Protein AF-A0A8C9FMQ6-F1 (afdb_monomer_lite)

Secondary structure (DSSP, 8-state):
------------------------STT--SS-B--TT-SS-GGGTTSBSS-HHHHGGGSSSS--EETTEES-BTBPPPHHHHHHHHHHHHHHHH-TTGGGGEETTEEEEE------HHHHHH-

Radius of gyration: 20.86 Å; chains: 1; bounding box: 62×67×31 Å

Organism: Pavo cristatus (NCBI:txid9049)

pLDDT: mean 90.68, std 14.88, range [40.53, 98.75]

Foldseek 3Di:
DDDDDDDDDDDPPPPPPQQQAAFPDPFFDRHWAAACQALPLCVQRHTWRGHSVQNVCVNDPPNQDRPHDGPQPVHTDDPQVSVLVRNVVSCLRIPSNQQSQADPVHRSDGDDDDDDVVSVVSD

Structure (mmCIF, N/CA/C/O backbone):
data_AF-A0A8C9FMQ6-F1
#
_entry.id   AF-A0A8C9FMQ6-F1
#
loop_
_atom_site.group_PDB
_atom_site.id
_atom_site.type_symbol
_atom_site.label_atom_id
_atom_site.label_alt_id
_atom_site.label_comp_id
_atom_site.label_asym_id
_atom_site.label_entity_id
_atom_site.label_seq_id
_atom_site.pdbx_PDB_ins_code
_atom_site.Cartn_x
_atom_site.Cartn_y
_atom_site.Cartn_z
_atom_site.occupancy
_atom_site.B_iso_or_equiv
_atom_site.auth_seq_id
_atom_site.auth_comp_id
_atom_site.auth_asym_id
_atom_site.auth_atom_id
_atom_site.pdbx_PDB_model_num
ATOM 1 N N . MET A 1 1 ? 39.812 -56.551 -6.222 1.00 40.53 1 MET A N 1
ATOM 2 C CA . MET A 1 1 ? 39.950 -55.103 -5.948 1.00 40.53 1 MET A CA 1
ATOM 3 C C . MET A 1 1 ? 38.770 -54.380 -6.586 1.00 40.53 1 MET A C 1
ATOM 5 O O . MET A 1 1 ? 38.807 -54.121 -7.781 1.00 40.53 1 MET A O 1
ATOM 9 N N . LEU A 1 2 ? 37.687 -54.162 -5.835 1.00 42.16 2 LEU A N 1
ATOM 10 C CA . LEU A 1 2 ? 36.449 -53.566 -6.348 1.00 42.16 2 LEU A CA 1
ATOM 11 C C . LEU A 1 2 ? 36.507 -52.047 -6.124 1.00 42.16 2 LEU A C 1
ATOM 13 O O . LEU A 1 2 ? 36.552 -51.596 -4.982 1.00 42.16 2 LEU A O 1
ATOM 17 N N . ARG A 1 3 ? 36.592 -51.261 -7.203 1.00 49.28 3 ARG A N 1
ATOM 18 C CA . ARG A 1 3 ? 36.648 -49.793 -7.135 1.00 49.28 3 ARG A CA 1
ATOM 19 C C . ARG A 1 3 ? 35.220 -49.246 -7.072 1.00 49.28 3 ARG A C 1
ATOM 21 O O . ARG A 1 3 ? 34.513 -49.279 -8.072 1.00 49.28 3 ARG A O 1
ATOM 28 N N . PHE A 1 4 ? 34.803 -48.754 -5.907 1.00 50.72 4 PHE A N 1
ATOM 29 C CA . PHE A 1 4 ? 33.563 -47.993 -5.758 1.00 50.72 4 PHE A CA 1
ATOM 30 C C . PHE A 1 4 ? 33.766 -46.587 -6.334 1.00 50.72 4 PHE A C 1
ATOM 32 O O . PHE A 1 4 ? 34.503 -45.781 -5.770 1.00 5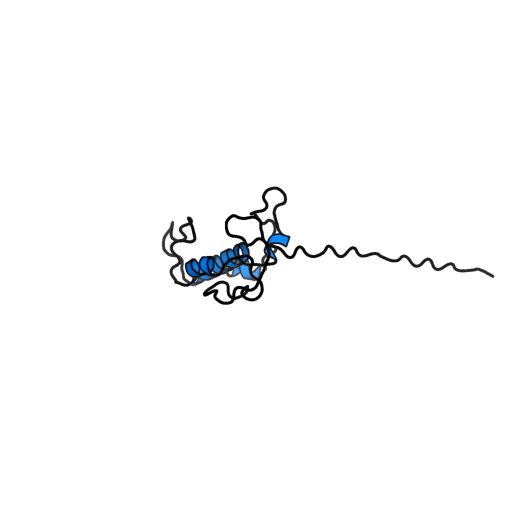0.72 4 PHE A O 1
ATOM 39 N N . ALA A 1 5 ? 33.143 -46.298 -7.475 1.00 59.72 5 ALA A N 1
ATOM 40 C CA . ALA A 1 5 ? 33.073 -44.948 -8.018 1.00 59.72 5 ALA A CA 1
ATOM 41 C C . ALA A 1 5 ? 31.903 -44.214 -7.348 1.00 59.72 5 ALA A C 1
ATOM 43 O O . ALA A 1 5 ? 30.742 -44.499 -7.629 1.00 59.72 5 ALA A O 1
ATOM 44 N N . ILE A 1 6 ? 32.208 -43.300 -6.427 1.00 60.91 6 ILE A N 1
ATOM 45 C CA . ILE A 1 6 ? 31.213 -42.426 -5.799 1.00 60.91 6 ILE A CA 1
ATOM 46 C C . ILE A 1 6 ? 30.964 -41.260 -6.759 1.00 60.91 6 ILE A C 1
ATOM 48 O O . ILE A 1 6 ? 31.763 -40.330 -6.847 1.00 60.91 6 ILE A O 1
ATOM 52 N N . THR A 1 7 ? 29.871 -41.319 -7.514 1.00 60.91 7 THR A N 1
ATOM 53 C CA . THR A 1 7 ? 29.398 -40.196 -8.332 1.00 60.91 7 THR A CA 1
ATOM 54 C C . THR A 1 7 ? 28.712 -39.166 -7.436 1.00 60.91 7 THR A C 1
ATOM 56 O O . THR A 1 7 ? 27.590 -39.379 -6.979 1.00 60.91 7 THR A O 1
ATOM 59 N N . LEU A 1 8 ? 29.390 -38.045 -7.181 1.00 59.97 8 LEU A N 1
ATOM 60 C CA . LEU A 1 8 ? 28.818 -36.854 -6.551 1.00 59.97 8 LEU A CA 1
ATOM 61 C C . LEU A 1 8 ? 27.819 -36.193 -7.515 1.00 59.97 8 LEU A C 1
ATOM 63 O O . LEU A 1 8 ? 28.216 -35.518 -8.463 1.00 59.97 8 LEU A O 1
ATOM 67 N N . PHE A 1 9 ? 26.520 -36.378 -7.274 1.00 61.25 9 PHE A N 1
ATOM 68 C CA . PHE A 1 9 ? 25.476 -35.571 -7.907 1.00 61.25 9 PHE A CA 1
ATOM 69 C C . PHE A 1 9 ? 25.459 -34.184 -7.252 1.00 61.25 9 PHE A C 1
ATOM 71 O O . PHE A 1 9 ? 24.947 -34.012 -6.147 1.00 61.25 9 PHE A O 1
ATOM 78 N N . ALA A 1 10 ? 26.039 -33.188 -7.923 1.00 61.75 10 ALA A N 1
ATOM 79 C CA . ALA A 1 10 ? 25.884 -31.790 -7.540 1.00 61.75 10 ALA A CA 1
ATOM 80 C C . ALA A 1 10 ? 24.443 -31.344 -7.839 1.00 61.75 10 ALA A C 1
ATOM 82 O O . ALA A 1 10 ? 24.048 -31.216 -8.998 1.00 61.75 10 ALA A O 1
ATOM 83 N N . VAL A 1 11 ? 23.644 -31.122 -6.794 1.00 62.72 11 VAL A N 1
ATOM 84 C CA . VAL A 1 11 ? 22.311 -30.522 -6.915 1.00 62.72 11 VAL A CA 1
ATOM 85 C C . VAL A 1 11 ? 22.498 -29.020 -7.117 1.00 62.72 11 VAL A C 1
ATOM 87 O O . VAL A 1 11 ? 22.774 -28.291 -6.168 1.00 62.72 11 VAL A O 1
ATOM 90 N N . ILE A 1 12 ? 22.383 -28.553 -8.361 1.00 63.22 12 ILE A N 1
ATOM 91 C CA . ILE A 1 12 ? 22.344 -27.119 -8.666 1.00 63.22 12 ILE A CA 1
ATOM 92 C C . ILE A 1 12 ? 20.932 -26.636 -8.333 1.00 63.22 12 ILE A C 1
ATOM 94 O O . ILE A 1 12 ? 20.017 -26.737 -9.150 1.00 63.22 12 ILE A O 1
ATOM 98 N N . THR A 1 13 ? 20.727 -26.153 -7.109 1.00 61.97 13 THR A N 1
ATOM 99 C CA . THR A 1 13 ? 19.508 -25.425 -6.761 1.00 61.97 13 THR A CA 1
ATOM 100 C C . THR A 1 13 ? 19.557 -24.071 -7.463 1.00 61.97 13 THR A C 1
ATOM 102 O O . THR A 1 13 ? 20.299 -23.169 -7.081 1.00 61.97 13 THR A O 1
ATOM 105 N N . SER A 1 14 ? 18.786 -23.918 -8.537 1.00 59.28 14 SER A N 1
ATOM 106 C CA . SER A 1 14 ? 18.541 -22.609 -9.134 1.00 59.28 14 SER A CA 1
ATOM 107 C C . SER A 1 14 ? 17.740 -21.773 -8.136 1.00 59.28 14 SER A C 1
ATOM 109 O O . SER A 1 14 ? 16.526 -21.942 -8.012 1.00 59.28 14 SER A O 1
ATOM 111 N N . SER A 1 15 ? 18.412 -20.893 -7.395 1.00 57.31 15 SER A N 1
ATOM 112 C CA . SER A 1 15 ? 17.757 -19.839 -6.631 1.00 57.31 15 SER A CA 1
ATOM 113 C C . SER A 1 15 ? 17.097 -18.892 -7.630 1.00 57.31 15 SER A C 1
ATOM 115 O O . SER A 1 15 ? 17.758 -18.109 -8.311 1.00 57.31 15 SER A O 1
ATOM 117 N N . THR A 1 16 ? 15.775 -18.987 -7.774 1.00 57.53 16 THR A N 1
ATOM 118 C CA . THR A 1 16 ? 15.011 -17.963 -8.485 1.00 57.53 16 THR A CA 1
ATOM 119 C C . THR A 1 16 ? 15.274 -16.650 -7.764 1.00 57.53 16 THR A C 1
ATOM 121 O O . THR A 1 16 ? 14.907 -16.513 -6.598 1.00 57.53 16 THR A O 1
ATOM 124 N N . CYS A 1 17 ? 15.971 -15.722 -8.420 1.00 56.25 17 CYS A N 1
ATOM 125 C CA . CYS A 1 17 ? 16.225 -14.397 -7.876 1.00 56.25 17 CYS A CA 1
ATOM 126 C C . CYS A 1 17 ? 14.862 -13.792 -7.525 1.00 56.25 17 CYS A C 1
ATOM 128 O O . CYS A 1 17 ? 14.036 -13.558 -8.408 1.00 56.25 17 CYS A O 1
ATOM 130 N N . GLN A 1 18 ? 14.587 -13.673 -6.228 1.00 56.25 18 GLN A N 1
ATOM 131 C CA . GLN A 1 18 ? 13.304 -13.227 -5.714 1.00 56.25 18 GLN A CA 1
ATOM 132 C C . GLN A 1 18 ? 13.007 -11.855 -6.324 1.00 56.25 18 GLN A C 1
ATOM 134 O O . GLN A 1 18 ? 13.855 -10.967 -6.258 1.00 56.25 18 GLN A O 1
ATOM 139 N N . GLN A 1 19 ? 11.864 -11.716 -7.004 1.00 60.72 19 GLN A N 1
ATOM 140 C CA . GLN A 1 19 ? 11.576 -10.587 -7.891 1.00 60.72 19 GLN A CA 1
ATOM 141 C C . GLN A 1 19 ? 11.383 -9.293 -7.084 1.00 60.72 19 GLN A C 1
ATOM 143 O O . GLN A 1 19 ? 10.263 -8.885 -6.792 1.00 60.72 19 GLN A O 1
ATOM 148 N N . TYR A 1 20 ? 12.489 -8.680 -6.668 1.00 76.19 20 TYR A N 1
ATOM 149 C CA . TYR A 1 20 ? 12.534 -7.406 -5.961 1.00 76.19 20 TYR A CA 1
ATOM 150 C C . TYR A 1 20 ? 12.201 -6.306 -6.970 1.00 76.19 20 TYR A C 1
ATOM 152 O O . TYR A 1 20 ? 12.974 -6.038 -7.893 1.00 76.19 20 TYR A O 1
ATOM 160 N N . GLY A 1 21 ? 11.012 -5.723 -6.861 1.00 89.50 21 GLY A N 1
ATOM 161 C CA . GLY A 1 21 ? 10.494 -4.851 -7.904 1.00 89.50 21 GLY A CA 1
ATOM 162 C C . GLY A 1 21 ? 9.104 -4.329 -7.591 1.00 89.50 21 GLY A C 1
ATOM 163 O O . GLY A 1 21 ? 8.429 -4.800 -6.680 1.00 89.50 21 GLY A O 1
ATOM 164 N N . CYS A 1 22 ? 8.686 -3.341 -8.367 1.00 97.31 22 CYS A N 1
ATOM 165 C CA . CYS A 1 22 ? 7.367 -2.749 -8.238 1.00 97.31 22 CYS A CA 1
ATOM 166 C C . CYS A 1 22 ? 6.412 -3.323 -9.279 1.00 97.31 22 CYS A C 1
ATOM 168 O O . CYS A 1 22 ? 6.827 -3.774 -10.349 1.00 97.31 22 CYS A O 1
ATOM 170 N N . LEU A 1 23 ? 5.121 -3.294 -8.952 1.00 97.00 23 LEU A N 1
ATOM 171 C CA . LEU A 1 23 ? 4.067 -3.542 -9.928 1.00 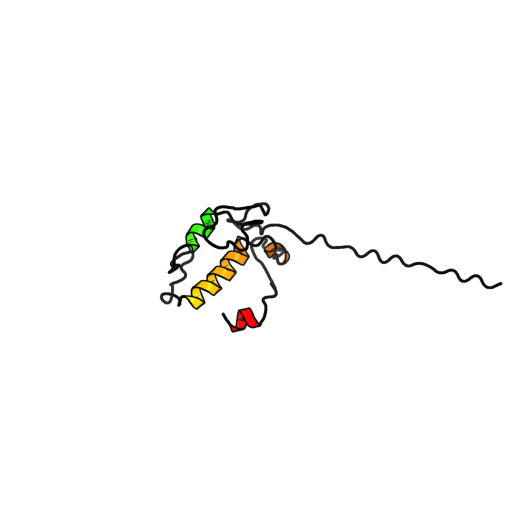97.00 23 LEU A CA 1
ATOM 172 C C . LEU A 1 23 ? 4.115 -2.469 -11.020 1.00 97.00 23 LEU A C 1
ATOM 174 O O . LEU A 1 23 ? 4.593 -1.359 -10.795 1.00 97.00 23 LEU A O 1
ATOM 178 N N . GLN A 1 24 ? 3.596 -2.791 -12.199 1.00 94.62 24 GLN A N 1
ATOM 179 C CA . GLN A 1 24 ? 3.506 -1.844 -13.313 1.00 94.62 24 GLN A CA 1
ATOM 180 C C . GLN A 1 24 ? 2.112 -1.210 -13.350 1.00 94.62 24 GLN A C 1
ATOM 182 O O . GLN A 1 24 ? 1.385 -1.337 -14.333 1.00 94.62 24 GLN A O 1
ATOM 187 N N . GLY A 1 25 ? 1.712 -0.591 -12.239 1.00 90.69 25 GLY A N 1
ATOM 188 C CA . GLY A 1 25 ? 0.489 0.203 -12.146 1.00 90.69 25 GLY A CA 1
ATOM 189 C C . GLY A 1 25 ? 0.758 1.701 -12.280 1.00 90.69 25 GLY A C 1
ATOM 190 O O . GLY A 1 25 ? 1.895 2.154 -12.170 1.00 90.69 25 GLY A O 1
ATOM 191 N N . ASP A 1 26 ? -0.310 2.478 -12.462 1.00 86.38 26 ASP A N 1
ATOM 192 C CA . ASP A 1 26 ? -0.236 3.919 -12.759 1.00 86.38 26 ASP A CA 1
ATOM 193 C C . ASP A 1 26 ? 0.533 4.746 -11.717 1.00 86.38 26 ASP A C 1
ATOM 195 O O . ASP A 1 26 ? 1.102 5.787 -12.034 1.00 86.38 26 ASP A O 1
ATOM 199 N N . THR A 1 27 ? 0.525 4.312 -10.454 1.00 88.69 27 THR A N 1
ATOM 200 C CA . THR A 1 27 ? 1.090 5.065 -9.320 1.00 88.69 27 THR A CA 1
ATOM 201 C C . THR A 1 27 ? 2.343 4.424 -8.735 1.00 88.69 27 THR A C 1
ATOM 203 O O . THR A 1 27 ? 2.835 4.882 -7.703 1.00 88.69 27 THR A O 1
ATOM 206 N N . HIS A 1 28 ? 2.810 3.322 -9.317 1.00 97.31 28 HIS A N 1
ATOM 207 C CA . HIS A 1 28 ? 3.974 2.603 -8.817 1.00 97.31 28 HIS A CA 1
ATOM 208 C C . HIS A 1 28 ? 5.259 3.195 -9.397 1.00 97.31 28 HIS A C 1
ATOM 210 O O . HIS A 1 28 ? 5.327 3.598 -10.557 1.00 97.31 28 HIS A O 1
ATOM 216 N N . LYS A 1 29 ? 6.309 3.223 -8.582 1.00 97.88 29 LYS A N 1
ATOM 217 C CA . LYS A 1 29 ? 7.673 3.546 -9.010 1.00 97.88 29 LYS A CA 1
ATOM 218 C C . LYS A 1 29 ? 8.197 2.459 -9.947 1.00 97.88 29 LYS A C 1
ATOM 220 O O . LYS A 1 29 ? 7.770 1.314 -9.890 1.00 97.88 29 LYS A O 1
ATOM 225 N N . ALA A 1 30 ? 9.210 2.778 -10.753 1.00 95.06 30 ALA A N 1
ATOM 226 C CA . ALA A 1 30 ? 9.867 1.771 -11.592 1.00 95.06 30 ALA A CA 1
ATOM 227 C C . ALA A 1 30 ? 10.641 0.719 -10.769 1.00 95.06 30 ALA A C 1
ATOM 229 O O . ALA A 1 30 ? 10.747 -0.439 -11.171 1.00 95.06 30 ALA A O 1
ATOM 230 N N . LYS A 1 31 ? 11.214 1.128 -9.629 1.00 96.00 31 LYS A N 1
ATOM 231 C CA . LYS A 1 31 ? 11.979 0.281 -8.705 1.00 96.00 31 LYS A CA 1
ATOM 232 C C . LYS A 1 31 ? 11.792 0.765 -7.266 1.00 96.00 31 LYS A C 1
ATOM 234 O O . LYS A 1 31 ? 11.636 1.977 -7.064 1.00 96.00 31 LYS A O 1
ATOM 239 N N . PRO A 1 32 ? 11.850 -0.141 -6.276 1.00 97.56 32 PRO A N 1
ATOM 240 C CA . PRO A 1 32 ? 11.758 0.254 -4.884 1.00 97.56 32 PRO A CA 1
ATOM 241 C C . PRO A 1 32 ? 12.964 1.107 -4.487 1.00 97.56 32 PRO A C 1
ATOM 243 O O . PRO A 1 32 ? 14.081 0.892 -4.959 1.00 97.56 32 PRO A O 1
ATOM 246 N N . SER A 1 33 ? 12.724 2.115 -3.659 1.00 97.81 33 SER A N 1
ATOM 247 C CA . SER A 1 33 ? 13.762 2.989 -3.095 1.00 97.81 33 SER A CA 1
ATOM 248 C C . SER A 1 33 ? 13.234 3.692 -1.843 1.00 97.81 33 SER A C 1
ATOM 250 O O . SER A 1 33 ? 12.009 3.749 -1.682 1.00 97.81 33 SER A O 1
ATOM 252 N N . PRO A 1 34 ? 14.118 4.223 -0.977 1.00 98.25 34 PRO A N 1
ATOM 253 C CA . PRO A 1 34 ? 13.704 4.937 0.224 1.00 98.25 34 PRO A CA 1
ATOM 254 C C . PRO A 1 34 ? 12.773 6.122 -0.068 1.00 98.25 34 PRO A C 1
ATOM 256 O O . PRO A 1 34 ? 12.942 6.830 -1.061 1.00 98.25 34 PRO A O 1
ATOM 259 N N . GLU A 1 35 ? 11.818 6.344 0.827 1.00 98.06 35 GLU A N 1
ATOM 260 C CA . GLU A 1 35 ? 10.834 7.428 0.827 1.00 98.06 35 GLU A CA 1
ATOM 261 C C . GLU A 1 35 ? 10.707 7.970 2.266 1.00 98.06 35 GLU A C 1
ATOM 263 O O . GLU A 1 35 ? 9.831 7.558 3.028 1.00 98.06 35 GLU A O 1
ATOM 268 N N . PRO A 1 36 ? 11.607 8.875 2.686 1.00 93.12 36 PRO A N 1
ATOM 269 C CA . PRO A 1 36 ? 11.747 9.261 4.094 1.00 93.12 36 PRO A CA 1
ATOM 270 C C . PRO A 1 36 ? 10.579 10.096 4.641 1.00 93.12 36 PRO A C 1
ATOM 272 O O . PRO A 1 36 ? 10.420 10.207 5.851 1.00 93.12 36 PRO A O 1
ATOM 275 N N . ASN A 1 37 ? 9.758 10.686 3.767 1.00 95.88 37 ASN A N 1
ATOM 276 C CA . ASN A 1 37 ? 8.731 11.663 4.137 1.00 95.88 37 ASN A CA 1
ATOM 277 C C . ASN A 1 37 ? 7.303 11.104 4.027 1.00 95.88 37 ASN A C 1
ATOM 279 O O . ASN A 1 37 ? 6.377 11.847 3.720 1.00 95.88 37 ASN A O 1
ATOM 283 N N . MET A 1 38 ? 7.117 9.797 4.224 1.00 97.06 38 MET A N 1
ATOM 284 C CA . MET A 1 38 ? 5.802 9.151 4.167 1.00 97.06 38 MET A CA 1
ATOM 285 C C . MET A 1 38 ? 5.042 9.339 5.495 1.00 97.06 38 MET A C 1
ATOM 287 O O . MET A 1 38 ? 5.446 8.745 6.493 1.00 97.06 38 MET A O 1
ATOM 291 N N . PRO A 1 39 ? 3.943 10.120 5.557 1.00 97.19 39 PRO A N 1
ATOM 292 C CA . PRO A 1 39 ? 3.119 10.221 6.768 1.00 97.19 39 PRO A CA 1
ATOM 293 C C . PRO A 1 39 ? 2.314 8.950 7.089 1.00 97.19 39 PRO A C 1
ATOM 295 O O . PRO A 1 39 ? 1.843 8.797 8.213 1.00 97.19 39 PRO A O 1
ATOM 298 N N . GLU A 1 40 ? 2.134 8.048 6.122 1.00 98.31 40 GLU A N 1
ATOM 299 C CA . GLU A 1 40 ? 1.447 6.762 6.279 1.00 98.31 40 GLU A CA 1
ATOM 300 C C . GLU A 1 40 ? 2.158 5.687 5.442 1.00 98.31 40 GLU A C 1
ATOM 302 O O . GLU A 1 40 ? 2.982 6.009 4.592 1.00 98.31 40 GLU A O 1
ATOM 307 N N . CYS A 1 41 ? 1.870 4.404 5.664 1.00 98.38 41 CYS A N 1
ATOM 308 C CA . CYS A 1 41 ? 2.559 3.281 5.025 1.00 98.38 41 CYS A CA 1
ATOM 309 C C . CYS A 1 41 ? 4.055 3.213 5.386 1.00 98.38 41 CYS A C 1
ATOM 311 O O . CYS A 1 41 ? 4.857 2.662 4.630 1.00 98.38 41 CYS A O 1
ATOM 313 N N . THR A 1 42 ? 4.425 3.739 6.559 1.00 98.31 42 THR A N 1
ATOM 314 C CA . THR A 1 42 ? 5.813 3.875 7.038 1.00 98.31 42 THR A CA 1
ATOM 315 C C . THR A 1 42 ? 6.548 2.548 7.181 1.00 98.31 42 THR A C 1
ATOM 317 O O . THR A 1 42 ? 7.771 2.528 7.123 1.00 98.31 42 THR A O 1
ATOM 320 N N . LEU A 1 43 ? 5.823 1.425 7.261 1.00 98.31 43 LEU A N 1
ATOM 321 C CA . LEU A 1 43 ? 6.394 0.077 7.171 1.00 98.31 43 LEU A CA 1
ATOM 322 C C . LEU A 1 43 ? 7.310 -0.102 5.944 1.00 98.31 43 LEU A C 1
ATOM 324 O O . LEU A 1 43 ? 8.223 -0.923 5.978 1.00 98.31 43 LEU A O 1
ATOM 328 N N . TYR A 1 44 ? 7.074 0.659 4.872 1.00 98.19 44 TYR A N 1
ATOM 329 C CA . TYR A 1 44 ? 7.816 0.570 3.616 1.00 98.19 44 TYR A CA 1
ATOM 330 C C . TYR A 1 44 ? 8.804 1.731 3.393 1.00 98.19 44 TYR A C 1
ATOM 332 O O . TYR A 1 44 ? 9.380 1.814 2.312 1.00 98.19 44 TYR A O 1
ATOM 340 N N . SER A 1 45 ? 9.040 2.616 4.373 1.00 97.75 45 SER A N 1
ATOM 341 C CA . SER A 1 45 ? 9.821 3.858 4.181 1.00 97.75 45 SER A CA 1
ATOM 342 C C . SER A 1 45 ? 11.243 3.633 3.659 1.00 97.75 45 SER A C 1
ATOM 344 O O . SER A 1 45 ? 11.712 4.384 2.811 1.00 97.75 45 SER A O 1
ATOM 346 N N . GLU A 1 46 ? 11.929 2.584 4.113 1.00 97.75 46 GLU A N 1
ATOM 347 C CA . GLU A 1 46 ? 13.311 2.286 3.704 1.00 97.75 46 GLU A CA 1
ATOM 348 C C . GLU A 1 46 ? 13.404 1.690 2.288 1.00 97.75 46 GLU A C 1
ATOM 350 O O . GLU A 1 46 ? 14.462 1.703 1.660 1.00 97.75 46 GLU A O 1
ATOM 355 N N . SER A 1 47 ? 12.302 1.149 1.763 1.00 97.56 47 SER A N 1
ATOM 356 C CA . SER A 1 47 ? 12.248 0.504 0.451 1.00 97.56 47 SER A CA 1
ATOM 357 C C . SER A 1 47 ? 10.801 0.466 -0.039 1.00 97.56 47 SER A C 1
ATOM 359 O O . SER A 1 47 ? 10.072 -0.493 0.213 1.00 97.56 47 SER A O 1
ATOM 361 N N . SER A 1 48 ? 10.378 1.531 -0.726 1.00 98.19 48 SER A N 1
ATOM 362 C CA . SER A 1 48 ? 8.987 1.730 -1.143 1.00 98.19 48 SER A CA 1
ATOM 363 C C . SER A 1 48 ? 8.822 1.745 -2.660 1.00 98.19 48 SER A C 1
ATOM 365 O O . SER A 1 48 ? 9.618 2.348 -3.393 1.00 98.19 48 SER A O 1
ATOM 367 N N . CYS A 1 49 ? 7.731 1.131 -3.116 1.00 98.38 49 CYS A N 1
ATOM 368 C CA . CYS A 1 49 ? 7.228 1.186 -4.487 1.00 98.38 49 CYS A CA 1
ATOM 369 C C . CYS A 1 49 ? 6.210 2.304 -4.755 1.00 98.38 49 CYS A C 1
ATOM 371 O O . CYS A 1 49 ? 5.807 2.476 -5.904 1.00 98.38 49 CYS A O 1
ATOM 373 N N . CYS A 1 50 ? 5.831 3.087 -3.746 1.00 98.19 50 CYS A N 1
ATOM 374 C CA . CYS A 1 50 ? 4.995 4.277 -3.900 1.00 98.19 50 CYS A CA 1
ATOM 375 C C . CYS A 1 50 ? 5.804 5.537 -3.570 1.00 98.19 50 CYS A C 1
ATOM 377 O O . CYS A 1 50 ? 6.846 5.449 -2.929 1.00 98.19 50 CYS A O 1
ATOM 379 N N . TYR A 1 51 ? 5.329 6.703 -3.998 1.00 98.06 51 TYR A N 1
ATOM 380 C CA . TYR A 1 51 ? 5.893 7.997 -3.604 1.00 98.06 51 TYR A CA 1
ATOM 381 C C . TYR A 1 51 ? 5.227 8.516 -2.323 1.00 98.06 51 TYR A C 1
ATOM 383 O O . TYR A 1 51 ? 4.048 8.237 -2.088 1.00 98.06 51 TYR A O 1
ATOM 391 N N . ALA A 1 52 ? 5.930 9.325 -1.524 1.00 97.75 52 ALA A N 1
ATOM 392 C CA . ALA A 1 52 ? 5.363 9.909 -0.303 1.00 97.75 52 ALA A CA 1
ATOM 393 C C . ALA A 1 52 ? 4.041 10.679 -0.520 1.00 97.75 52 ALA A C 1
ATOM 395 O O . ALA A 1 52 ? 3.122 10.547 0.290 1.00 97.75 52 ALA A O 1
ATOM 396 N N . ASN A 1 53 ? 3.883 11.379 -1.651 1.00 96.88 53 ASN A N 1
ATOM 397 C CA . ASN A 1 53 ? 2.661 12.130 -1.978 1.00 96.88 53 ASN A CA 1
ATOM 398 C C . ASN A 1 53 ? 1.391 11.258 -2.059 1.00 96.88 53 ASN A C 1
ATOM 400 O O . ASN A 1 53 ? 0.281 11.732 -1.829 1.00 96.88 53 ASN A O 1
ATOM 404 N N . PHE A 1 54 ? 1.531 9.968 -2.375 1.00 97.44 54 PHE A N 1
AT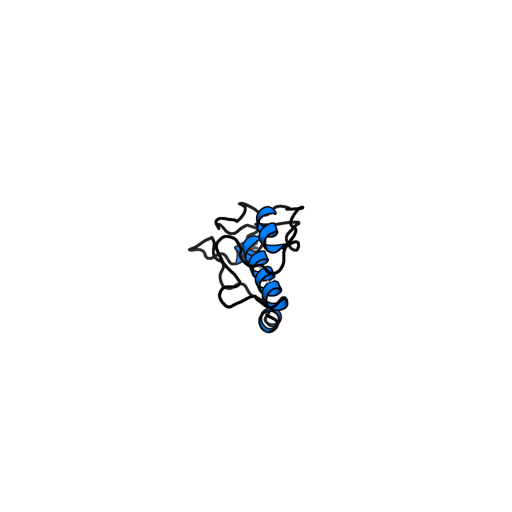OM 405 C CA . PHE A 1 54 ? 0.416 9.033 -2.356 1.00 97.44 54 PHE A CA 1
ATOM 406 C C . PHE A 1 54 ? -0.077 8.840 -0.917 1.00 97.44 54 PHE A C 1
ATOM 408 O O . PHE A 1 54 ? -1.279 8.872 -0.658 1.00 97.44 54 PHE A O 1
ATOM 415 N N . THR A 1 55 ? 0.856 8.693 0.023 1.00 97.69 55 THR A N 1
ATOM 416 C CA . THR A 1 55 ? 0.549 8.379 1.424 1.00 97.69 55 THR A CA 1
ATOM 417 C C . THR A 1 55 ? -0.079 9.537 2.191 1.00 97.69 55 THR A C 1
ATOM 419 O O . THR A 1 55 ? -0.805 9.303 3.153 1.00 97.69 55 THR A O 1
ATOM 422 N N . GLU A 1 56 ? 0.089 10.775 1.721 1.00 97.50 56 GLU A N 1
ATOM 423 C CA . GLU A 1 56 ? -0.606 11.953 2.260 1.00 97.50 56 GLU A CA 1
ATOM 424 C C . GLU A 1 56 ? -2.135 11.795 2.219 1.00 97.50 56 GLU A C 1
ATOM 426 O O . GLU A 1 56 ? -2.830 12.232 3.135 1.00 97.50 56 GLU A O 1
ATOM 431 N N . GLN A 1 57 ? -2.671 11.085 1.217 1.00 97.56 57 GLN A N 1
ATOM 432 C CA . GLN A 1 57 ? -4.111 10.813 1.095 1.00 97.56 57 GLN A CA 1
ATOM 433 C C . GLN A 1 57 ? -4.647 9.902 2.208 1.00 97.56 57 GLN A C 1
ATOM 435 O O . GLN A 1 57 ? -5.854 9.854 2.441 1.00 97.56 57 GLN A O 1
ATOM 440 N N . LEU A 1 58 ? -3.759 9.169 2.882 1.00 98.06 58 LEU A N 1
ATOM 441 C CA . LEU A 1 58 ? -4.089 8.225 3.945 1.00 98.06 58 LEU A CA 1
ATOM 442 C C . LEU A 1 58 ? -3.761 8.777 5.341 1.00 98.06 58 LEU A C 1
ATOM 444 O O . LEU A 1 58 ? -4.110 8.145 6.337 1.00 98.06 58 LEU A O 1
ATOM 448 N N . ALA A 1 59 ? -3.097 9.933 5.434 1.00 96.75 59 ALA A N 1
ATOM 449 C CA . ALA A 1 59 ? -2.576 10.479 6.689 1.00 96.75 59 ALA A CA 1
ATOM 450 C C . ALA A 1 59 ? -3.676 10.904 7.677 1.00 96.75 59 ALA A C 1
ATOM 452 O O . ALA A 1 59 ? -3.475 10.877 8.892 1.00 96.75 59 ALA A O 1
ATOM 453 N N . HIS A 1 60 ? -4.851 11.279 7.170 1.00 97.00 60 HIS A N 1
ATOM 454 C CA . HIS A 1 60 ? -5.963 11.764 7.981 1.00 97.00 60 HIS A CA 1
ATOM 455 C C . HIS A 1 60 ? -7.125 10.772 7.999 1.00 97.00 60 HIS A C 1
ATOM 457 O O . HIS A 1 60 ? -7.449 10.149 6.992 1.00 97.00 60 HIS A O 1
ATOM 463 N N . SER A 1 61 ? -7.766 10.658 9.162 1.00 97.00 61 SER A N 1
ATOM 464 C CA . SER A 1 61 ? -8.974 9.861 9.374 1.00 97.00 61 SER A CA 1
ATOM 465 C C . SER A 1 61 ? -10.146 10.805 9.682 1.00 97.00 61 SER A C 1
ATOM 467 O O . SER A 1 61 ? -9.959 11.733 10.476 1.00 97.00 61 SER A O 1
ATOM 469 N N . PRO A 1 62 ? -11.339 10.608 9.091 1.00 97.88 62 PRO A N 1
ATOM 470 C CA . PRO A 1 62 ? -11.694 9.504 8.203 1.00 97.88 62 PRO A CA 1
ATOM 471 C C . PRO A 1 62 ? -11.133 9.643 6.782 1.00 97.88 62 PRO A C 1
ATOM 473 O O . PRO A 1 62 ? -11.142 10.727 6.194 1.00 97.88 62 PRO A O 1
ATOM 476 N N . VAL A 1 63 ? -10.724 8.519 6.198 1.00 98.25 63 VAL A N 1
ATOM 477 C CA . VAL A 1 63 ? -10.340 8.435 4.786 1.00 98.25 63 VAL A CA 1
ATOM 478 C C . VAL A 1 63 ? -11.612 8.371 3.948 1.00 98.25 63 VAL A C 1
ATOM 480 O O . VAL A 1 63 ? -12.304 7.357 3.888 1.00 98.25 63 VAL A O 1
ATOM 483 N N . ILE A 1 64 ? -11.942 9.479 3.289 1.00 97.88 64 ILE A N 1
ATOM 484 C CA . ILE A 1 64 ? -13.139 9.568 2.442 1.00 97.88 64 ILE A CA 1
ATOM 485 C C . ILE A 1 64 ? -12.859 9.057 1.030 1.00 97.88 64 ILE A C 1
ATOM 487 O O . ILE A 1 64 ? -13.692 8.368 0.435 1.00 97.88 64 ILE A O 1
ATOM 491 N N . LYS A 1 65 ? -11.692 9.399 0.481 1.00 97.25 65 LYS A N 1
ATOM 492 C CA . LYS A 1 65 ? -11.331 9.116 -0.904 1.00 97.25 65 LYS A CA 1
ATOM 493 C C . LYS A 1 65 ? -9.830 8.891 -1.034 1.00 97.25 65 LYS A C 1
ATOM 495 O O . LYS A 1 65 ? -9.050 9.686 -0.523 1.00 97.25 65 LYS A O 1
ATOM 500 N N . VAL A 1 66 ? -9.454 7.862 -1.786 1.00 96.56 66 VAL A N 1
ATOM 501 C CA . VAL A 1 66 ? -8.075 7.587 -2.203 1.00 96.56 66 VAL A CA 1
ATOM 502 C C . VAL A 1 66 ? -8.053 7.568 -3.726 1.00 96.56 66 VAL A C 1
ATOM 504 O O . VAL A 1 66 ? -8.763 6.784 -4.360 1.00 96.56 66 VAL A O 1
ATOM 507 N N . SER A 1 67 ? -7.278 8.463 -4.333 1.00 92.44 67 SER A N 1
ATOM 508 C CA . SER A 1 67 ? -7.284 8.736 -5.771 1.00 92.44 67 SER A CA 1
ATOM 509 C C . SER A 1 67 ? -8.711 9.017 -6.280 1.00 92.44 67 SER A C 1
ATOM 511 O O . SER A 1 67 ? -9.317 10.031 -5.923 1.00 92.44 67 SER A O 1
ATOM 513 N N . ASN A 1 68 ? -9.281 8.119 -7.087 1.00 93.44 68 ASN A N 1
ATOM 514 C CA . ASN A 1 68 ? -10.635 8.216 -7.635 1.00 93.44 68 ASN A CA 1
ATOM 515 C C . ASN A 1 68 ? -11.672 7.338 -6.911 1.00 93.44 68 ASN A C 1
ATOM 517 O O . ASN A 1 68 ? -12.851 7.368 -7.268 1.00 93.44 68 ASN A O 1
ATOM 521 N N . SER A 1 69 ? -11.267 6.622 -5.861 1.00 95.38 69 SER A N 1
ATOM 522 C CA . SER A 1 69 ? -12.104 5.660 -5.140 1.00 95.38 69 SER A CA 1
ATOM 523 C C . SER A 1 69 ? -12.579 6.225 -3.806 1.00 95.38 69 SER A C 1
ATOM 525 O O . SER A 1 69 ? -11.773 6.625 -2.974 1.00 95.38 69 SER A O 1
ATOM 527 N N . TYR A 1 70 ? -13.894 6.238 -3.586 1.00 98.00 70 TYR A N 1
ATOM 528 C CA . TYR A 1 70 ? -14.488 6.637 -2.308 1.00 98.00 70 TYR A CA 1
ATOM 529 C C . TYR A 1 70 ? -14.612 5.430 -1.383 1.00 98.00 70 TYR A C 1
ATOM 531 O O . TYR A 1 70 ? -15.149 4.403 -1.796 1.00 98.00 70 TYR A O 1
ATOM 539 N N . TRP A 1 71 ? -14.167 5.574 -0.138 1.00 98.31 71 TRP A N 1
ATOM 540 C CA . TRP A 1 71 ? -14.247 4.525 0.886 1.00 98.31 71 TRP A CA 1
ATOM 541 C C . TRP A 1 71 ? -15.544 4.591 1.697 1.00 98.31 71 TRP A C 1
ATOM 543 O O . TRP A 1 71 ? -15.936 3.616 2.326 1.00 98.31 71 TRP A O 1
ATOM 553 N N . ASN A 1 72 ? -16.264 5.712 1.629 1.00 97.88 72 ASN A N 1
ATOM 554 C CA . ASN A 1 72 ? -17.479 5.954 2.404 1.00 97.88 72 ASN A CA 1
ATOM 555 C C . ASN A 1 72 ? -18.785 5.762 1.608 1.00 97.88 72 ASN A C 1
ATOM 557 O O . ASN A 1 72 ? -19.802 6.386 1.916 1.00 97.88 72 ASN A O 1
ATOM 561 N N . ARG A 1 73 ? -18.780 4.931 0.556 1.00 97.81 73 ARG A N 1
ATOM 562 C CA . ARG A 1 73 ? -19.948 4.742 -0.334 1.00 97.81 73 ARG A CA 1
ATOM 563 C C . ARG A 1 73 ? -21.205 4.254 0.394 1.00 97.81 73 ARG A C 1
ATOM 565 O O . ARG A 1 73 ? -22.302 4.593 -0.032 1.00 97.81 73 ARG A O 1
ATOM 572 N N . CYS A 1 74 ? -21.036 3.507 1.484 1.00 97.75 74 CYS A N 1
ATOM 573 C CA . CYS A 1 74 ? -22.122 2.983 2.319 1.00 97.75 74 CYS A CA 1
ATOM 574 C C . CYS A 1 74 ? -22.167 3.640 3.712 1.00 97.75 74 CYS A C 1
ATOM 576 O O . CYS A 1 74 ? -22.749 3.079 4.635 1.00 97.75 74 CYS A O 1
ATOM 578 N N . GLY A 1 75 ? -21.537 4.807 3.875 1.00 97.31 75 GLY A N 1
ATOM 579 C CA . GLY A 1 75 ? -21.309 5.444 5.174 1.00 97.31 75 GLY A CA 1
ATOM 580 C C . GLY A 1 75 ? -19.840 5.403 5.592 1.00 97.31 75 GLY A C 1
ATOM 581 O O . GLY A 1 75 ? -19.006 4.785 4.934 1.00 97.31 75 GLY A O 1
ATOM 582 N N . GLN A 1 76 ? -19.508 6.119 6.665 1.00 98.44 76 GLN A N 1
ATOM 583 C CA . GLN A 1 76 ? -18.140 6.197 7.173 1.00 98.44 76 GLN A CA 1
ATOM 584 C C . GLN A 1 76 ? -17.726 4.871 7.822 1.00 98.44 76 GLN A C 1
ATOM 586 O O . GLN A 1 76 ? -18.457 4.331 8.652 1.00 98.44 76 GLN A O 1
ATOM 591 N N . LEU A 1 77 ? -16.544 4.366 7.460 1.00 98.44 77 LEU A N 1
ATOM 592 C CA . LEU A 1 77 ? -15.978 3.169 8.077 1.00 98.44 77 LEU A CA 1
ATOM 593 C C . LEU A 1 77 ? -15.684 3.410 9.562 1.00 98.44 77 LEU A C 1
ATOM 595 O O . LEU A 1 77 ? -15.322 4.515 9.975 1.00 98.44 77 LEU A O 1
ATOM 599 N N . SER A 1 78 ? -15.797 2.352 10.368 1.00 98.56 78 SER A N 1
ATOM 600 C CA . SER A 1 78 ? -15.235 2.372 11.717 1.00 98.56 78 SER A CA 1
ATOM 601 C C . SER A 1 78 ? -13.714 2.515 11.636 1.00 98.56 78 SER A C 1
ATOM 603 O O . SER A 1 78 ? -13.091 2.110 10.650 1.00 98.56 78 SER A O 1
ATOM 605 N N . LYS A 1 79 ? -13.096 3.057 12.691 1.00 98.38 79 LYS A N 1
ATOM 606 C CA . LYS A 1 79 ? -11.648 3.293 12.690 1.00 98.38 79 LYS A CA 1
ATOM 607 C C . LYS A 1 79 ? -10.844 2.010 12.437 1.00 98.38 79 LYS A C 1
ATOM 609 O O . LYS A 1 79 ? -9.934 2.012 11.619 1.00 98.38 79 LYS A O 1
ATOM 614 N N . SER A 1 80 ? -11.239 0.904 13.068 1.00 98.31 80 SER A N 1
ATOM 615 C CA . SER A 1 80 ? -10.581 -0.395 12.891 1.00 98.31 80 SER A CA 1
ATOM 616 C C . SER A 1 80 ? -10.703 -0.931 11.457 1.00 98.31 80 SER A C 1
ATOM 618 O O . SER A 1 80 ? -9.706 -1.382 10.898 1.00 98.31 80 SER A O 1
ATOM 620 N N . CYS A 1 81 ? -11.876 -0.812 10.823 1.00 98.62 81 CYS A N 1
ATOM 621 C CA . CYS A 1 81 ? -12.073 -1.233 9.431 1.00 98.62 81 CYS A CA 1
ATOM 622 C C . CYS A 1 81 ? -11.248 -0.378 8.449 1.00 98.62 81 CYS A C 1
ATOM 624 O O . CYS A 1 81 ? -10.630 -0.901 7.515 1.00 98.62 81 CYS A O 1
ATOM 626 N N . GLU A 1 82 ? -11.179 0.937 8.687 1.00 98.75 82 GLU A N 1
ATOM 627 C CA . GLU A 1 82 ? -10.313 1.842 7.925 1.00 98.75 82 GLU A CA 1
ATOM 628 C C . GLU A 1 82 ? -8.834 1.452 8.061 1.00 98.75 82 GLU A C 1
ATOM 630 O O . GLU A 1 82 ? -8.123 1.423 7.058 1.00 98.75 82 GLU A O 1
ATOM 635 N N . ASP A 1 83 ? -8.372 1.096 9.264 1.00 98.62 83 ASP A N 1
ATOM 636 C CA . ASP A 1 83 ? -6.976 0.716 9.503 1.00 98.62 83 ASP A CA 1
ATOM 637 C C . ASP A 1 83 ? -6.567 -0.540 8.722 1.00 98.62 83 ASP A C 1
ATOM 639 O O . ASP A 1 83 ? -5.487 -0.571 8.129 1.00 98.62 83 ASP A O 1
ATOM 643 N N . PHE A 1 84 ? -7.420 -1.566 8.653 1.00 98.75 84 PHE A N 1
ATOM 644 C CA . PHE A 1 84 ? -7.148 -2.741 7.815 1.00 98.75 84 PHE A CA 1
ATOM 645 C C . PHE A 1 84 ? -7.159 -2.418 6.321 1.00 98.75 84 PHE A C 1
ATOM 647 O O . PHE A 1 84 ? -6.258 -2.838 5.589 1.00 98.75 84 PHE A O 1
ATOM 654 N N . THR A 1 85 ? -8.116 -1.603 5.877 1.00 98.44 85 THR A N 1
ATOM 655 C CA . THR A 1 85 ? -8.187 -1.164 4.476 1.00 98.44 85 THR A CA 1
ATOM 656 C C . THR A 1 85 ? -6.931 -0.366 4.092 1.00 98.44 85 THR A C 1
ATOM 658 O O . THR A 1 85 ? -6.349 -0.596 3.030 1.00 98.44 85 THR A O 1
ATOM 661 N N . LYS A 1 86 ? -6.427 0.495 4.992 1.00 98.62 86 LYS A N 1
ATOM 662 C CA . LYS A 1 86 ? -5.147 1.208 4.829 1.00 98.62 86 LYS A CA 1
ATOM 663 C C . LYS A 1 86 ? -3.964 0.255 4.731 1.00 98.62 86 LYS A C 1
ATOM 665 O O . LYS A 1 86 ? -3.142 0.435 3.839 1.00 98.62 86 LYS A O 1
ATOM 670 N N . LYS A 1 87 ? -3.875 -0.776 5.581 1.00 98.69 87 LYS A N 1
ATOM 671 C CA . LYS A 1 87 ? -2.782 -1.771 5.515 1.00 98.69 87 LYS A CA 1
ATOM 672 C C . LYS A 1 87 ? -2.705 -2.439 4.139 1.00 98.69 87 LYS A C 1
ATOM 674 O O . LYS A 1 87 ? -1.608 -2.610 3.607 1.00 98.69 87 LYS A O 1
ATOM 679 N N . ILE A 1 88 ? -3.852 -2.772 3.550 1.00 98.44 88 ILE A N 1
ATOM 680 C CA . ILE A 1 88 ? -3.922 -3.420 2.233 1.00 98.44 88 ILE A CA 1
ATOM 681 C C . ILE A 1 88 ? -3.602 -2.450 1.102 1.00 98.44 88 ILE A C 1
ATOM 683 O O . ILE A 1 88 ? -2.825 -2.801 0.213 1.00 98.44 88 ILE A O 1
ATOM 687 N N . GLU A 1 89 ? -4.112 -1.219 1.161 1.00 98.19 89 GLU A N 1
ATOM 688 C CA . GLU A 1 89 ? -3.749 -0.181 0.193 1.00 98.19 89 GLU A CA 1
ATOM 689 C C . GLU A 1 89 ? -2.234 0.105 0.247 1.00 98.19 89 GLU A C 1
ATOM 691 O O . GLU A 1 89 ? -1.566 0.118 -0.788 1.00 98.19 89 GLU A O 1
ATOM 696 N N . CYS A 1 90 ? -1.659 0.233 1.448 1.00 98.44 90 CYS A N 1
ATOM 697 C CA . CYS A 1 90 ? -0.220 0.394 1.647 1.00 98.44 90 CYS A CA 1
ATOM 698 C C . CYS A 1 90 ? 0.576 -0.799 1.099 1.00 98.44 90 CYS A C 1
ATOM 700 O O . CYS A 1 90 ? 1.592 -0.597 0.438 1.00 98.44 90 CYS A O 1
ATOM 702 N N . PHE A 1 91 ? 0.131 -2.039 1.335 1.00 98.31 91 PHE A N 1
ATOM 703 C CA . PHE A 1 91 ? 0.781 -3.226 0.772 1.00 98.31 91 PHE A CA 1
ATOM 704 C C . PHE A 1 91 ? 0.786 -3.186 -0.757 1.00 98.31 91 PHE A C 1
ATOM 706 O O . PHE A 1 91 ? 1.847 -3.299 -1.369 1.00 98.31 91 PHE A O 1
ATOM 713 N N . TYR A 1 92 ? -0.376 -2.976 -1.374 1.00 97.94 92 TYR A N 1
ATOM 714 C CA . TYR A 1 92 ? -0.502 -2.971 -2.828 1.00 97.94 92 TYR A CA 1
ATOM 715 C C . TYR A 1 92 ? 0.331 -1.860 -3.478 1.00 97.94 92 TYR A C 1
ATOM 717 O O . TYR A 1 92 ? 0.968 -2.081 -4.509 1.00 97.94 92 TYR A O 1
ATOM 725 N N . ARG A 1 93 ? 0.342 -0.661 -2.887 1.00 97.81 93 ARG A N 1
ATOM 726 C CA . ARG A 1 93 ? 1.001 0.517 -3.468 1.00 97.81 93 ARG A CA 1
ATOM 727 C C . ARG A 1 93 ? 2.495 0.560 -3.181 1.00 97.81 93 ARG A C 1
ATOM 729 O O . ARG A 1 93 ? 3.268 0.914 -4.067 1.00 97.81 93 ARG A O 1
ATOM 736 N N . CYS A 1 94 ? 2.898 0.230 -1.958 1.00 98.19 94 CYS A N 1
ATOM 737 C CA . CYS A 1 94 ? 4.220 0.576 -1.446 1.00 98.19 94 CYS A CA 1
ATOM 738 C C . CYS A 1 94 ? 5.129 -0.634 -1.216 1.00 98.19 94 CYS A C 1
ATOM 740 O O . CYS A 1 94 ? 6.344 -0.455 -1.192 1.00 98.19 94 CYS A O 1
ATOM 742 N N . SER A 1 95 ? 4.598 -1.855 -1.091 1.00 97.88 95 SER A N 1
ATOM 743 C CA . SER A 1 95 ? 5.439 -3.021 -0.798 1.00 97.88 95 SER A CA 1
ATOM 744 C C . SER A 1 95 ? 6.450 -3.301 -1.920 1.00 97.88 95 SER A C 1
ATOM 746 O O . SER A 1 95 ? 6.041 -3.495 -3.069 1.00 97.88 95 SER A O 1
ATOM 748 N N . PRO A 1 96 ? 7.754 -3.434 -1.605 1.00 97.31 96 PRO A N 1
ATOM 749 C CA . PRO A 1 96 ? 8.778 -3.814 -2.581 1.00 97.31 96 PRO A CA 1
ATOM 750 C C . PRO A 1 96 ? 8.706 -5.303 -2.965 1.00 97.31 96 PRO A C 1
ATOM 752 O O . PRO A 1 96 ? 9.440 -5.764 -3.841 1.00 97.31 96 PRO A O 1
ATOM 755 N N . HIS A 1 97 ? 7.822 -6.058 -2.303 1.00 96.69 97 HIS A N 1
ATOM 756 C CA . HIS A 1 97 ? 7.615 -7.489 -2.501 1.00 96.69 97 HIS A CA 1
ATOM 757 C C . HIS A 1 97 ? 6.283 -7.821 -3.180 1.00 96.69 97 HIS A C 1
ATOM 759 O O . HIS A 1 97 ? 6.086 -8.968 -3.574 1.00 96.69 97 HIS A O 1
ATOM 765 N N . ALA A 1 98 ? 5.366 -6.858 -3.353 1.00 97.00 98 ALA A N 1
ATOM 766 C CA . ALA A 1 98 ? 4.059 -7.127 -3.966 1.00 97.00 98 ALA A CA 1
ATOM 767 C C . ALA A 1 98 ? 4.190 -7.744 -5.371 1.00 97.00 98 ALA A C 1
ATOM 769 O O . ALA A 1 98 ? 3.420 -8.634 -5.733 1.00 97.00 98 ALA A O 1
ATOM 770 N N . ALA A 1 99 ? 5.215 -7.343 -6.131 1.00 95.88 99 ALA A N 1
ATOM 771 C CA . ALA A 1 99 ? 5.486 -7.874 -7.463 1.00 95.88 99 ALA A CA 1
ATOM 772 C C . ALA A 1 99 ? 5.815 -9.378 -7.495 1.00 95.88 99 ALA A C 1
ATOM 774 O O . ALA A 1 99 ? 5.714 -9.979 -8.558 1.00 95.88 99 ALA A O 1
ATOM 775 N N . HIS A 1 100 ? 6.129 -10.024 -6.364 1.00 95.25 100 HIS A N 1
ATOM 776 C CA . HIS A 1 100 ? 6.287 -11.487 -6.318 1.00 95.25 100 HIS A CA 1
ATOM 777 C C . HIS A 1 100 ? 5.012 -12.233 -6.728 1.00 95.25 100 HIS A C 1
ATOM 779 O O . HIS A 1 100 ? 5.079 -13.366 -7.200 1.00 95.25 100 HIS A O 1
ATOM 785 N N . TRP A 1 101 ? 3.859 -11.590 -6.555 1.00 96.69 101 TRP A N 1
ATOM 786 C CA . TRP A 1 101 ? 2.544 -12.134 -6.878 1.00 96.69 101 TRP A CA 1
ATOM 787 C C . TRP A 1 101 ? 1.924 -11.466 -8.103 1.00 96.69 101 TRP A C 1
ATOM 789 O O . TRP A 1 101 ? 0.708 -11.515 -8.273 1.00 96.69 101 TRP A O 1
ATOM 799 N N . ILE A 1 102 ? 2.733 -10.819 -8.946 1.00 96.06 102 ILE A N 1
ATOM 800 C CA . ILE A 1 102 ? 2.257 -10.112 -10.135 1.00 96.06 102 ILE A CA 1
ATOM 801 C C . ILE A 1 102 ? 1.462 -11.044 -11.057 1.00 96.06 102 ILE A C 1
ATOM 803 O O . ILE A 1 102 ? 1.834 -12.195 -11.307 1.00 96.06 102 ILE A O 1
ATOM 807 N N . ASN A 1 103 ? 0.350 -10.549 -11.590 1.00 95.81 103 ASN A N 1
ATOM 808 C CA . ASN A 1 103 ? -0.375 -11.264 -12.626 1.00 95.81 103 ASN A CA 1
ATOM 809 C C . ASN A 1 103 ? 0.390 -11.132 -13.961 1.00 95.81 103 ASN A C 1
ATOM 811 O O . ASN A 1 103 ? 0.604 -10.014 -14.433 1.00 95.81 103 ASN A O 1
ATOM 815 N N . PRO A 1 104 ? 0.770 -12.241 -14.623 1.00 92.56 104 PRO A N 1
ATOM 816 C CA . PRO A 1 104 ? 1.593 -12.195 -15.833 1.00 92.56 104 PRO A CA 1
ATOM 817 C C . PRO A 1 104 ? 0.874 -11.593 -17.050 1.00 92.56 104 PRO A C 1
ATOM 819 O O . PRO A 1 104 ? 1.532 -11.208 -18.012 1.00 92.56 104 PRO A O 1
ATOM 822 N N . ARG A 1 105 ? -0.464 -11.523 -17.039 1.00 95.56 105 ARG A N 1
ATOM 823 C CA . ARG A 1 105 ? -1.265 -10.912 -18.116 1.00 95.56 105 ARG A CA 1
ATOM 824 C C . ARG A 1 105 ? -1.608 -9.451 -17.845 1.00 95.56 105 ARG A C 1
ATOM 826 O O . ARG A 1 105 ? -1.943 -8.732 -18.780 1.00 95.56 105 ARG A O 1
ATOM 833 N N . TYR A 1 106 ? -1.565 -9.031 -16.585 1.00 95.62 106 TYR A N 1
ATOM 834 C CA . TYR A 1 106 ? -1.920 -7.680 -16.176 1.00 95.62 106 TYR A CA 1
ATOM 835 C C . TYR A 1 106 ? -1.013 -7.246 -15.026 1.00 95.62 106 TYR A C 1
ATOM 837 O O . TYR A 1 106 ? -1.291 -7.499 -13.857 1.00 95.62 106 TYR A O 1
ATOM 845 N N . THR A 1 107 ? 0.096 -6.604 -15.378 1.00 94.62 107 THR A N 1
ATOM 846 C CA . THR A 1 107 ? 1.245 -6.354 -14.495 1.00 94.62 107 THR A CA 1
ATOM 847 C C . THR A 1 107 ? 1.001 -5.307 -13.404 1.00 94.62 107 THR A C 1
ATOM 849 O O . THR A 1 107 ? 1.832 -5.132 -12.513 1.00 94.62 107 THR A O 1
ATOM 852 N N . ALA A 1 108 ? -0.153 -4.640 -13.426 1.00 96.12 108 ALA A N 1
ATOM 853 C CA . ALA A 1 108 ? -0.629 -3.829 -12.312 1.00 96.12 108 ALA A CA 1
ATOM 854 C C . ALA A 1 108 ? -1.340 -4.662 -11.228 1.00 96.12 108 ALA A C 1
ATOM 856 O O . ALA A 1 108 ? -1.435 -4.207 -10.095 1.00 96.12 108 ALA A O 1
ATOM 857 N N . ALA A 1 109 ? -1.842 -5.867 -11.533 1.00 96.88 109 ALA A N 1
ATOM 858 C CA . ALA A 1 109 ? -2.518 -6.712 -10.547 1.00 96.88 109 ALA A CA 1
ATOM 859 C C . ALA A 1 109 ? -1.579 -7.699 -9.859 1.00 96.88 109 ALA A C 1
ATOM 861 O O . ALA A 1 109 ? -0.544 -8.110 -10.384 1.00 96.88 109 ALA A O 1
ATOM 862 N N . ILE A 1 110 ? -2.042 -8.139 -8.694 1.00 96.81 110 ILE A N 1
ATOM 863 C CA . ILE A 1 110 ? -1.490 -9.230 -7.903 1.00 96.81 110 ILE A CA 1
ATOM 864 C C . ILE A 1 110 ? -2.511 -10.363 -7.803 1.00 96.81 110 ILE A C 1
ATOM 866 O O . ILE A 1 110 ? -3.718 -10.127 -7.857 1.00 96.81 110 ILE A O 1
ATOM 870 N N . GLN A 1 111 ? -2.034 -11.593 -7.657 1.00 97.38 111 GLN A N 1
ATOM 871 C CA . GLN A 1 111 ? -2.865 -12.784 -7.510 1.00 97.38 111 GLN A CA 1
ATOM 872 C C . GLN A 1 111 ? -2.260 -13.750 -6.490 1.00 97.38 111 GLN A C 1
ATOM 874 O O . GLN A 1 111 ? -1.049 -13.949 -6.453 1.00 97.38 111 GLN A O 1
ATOM 879 N N . SER A 1 112 ? -3.114 -14.378 -5.679 1.00 97.12 112 SER A N 1
ATOM 880 C CA . SER A 1 112 ? -2.712 -15.407 -4.708 1.00 97.12 112 SER A CA 1
ATOM 881 C C . SER A 1 112 ? -1.656 -14.946 -3.690 1.00 97.12 112 SER A C 1
ATOM 883 O O . SER A 1 112 ? -0.759 -15.711 -3.337 1.00 97.12 112 SER A O 1
ATOM 885 N N . VAL A 1 113 ? -1.763 -13.701 -3.208 1.00 98.00 113 VAL A N 1
ATOM 886 C CA . VAL A 1 113 ? -0.958 -13.225 -2.073 1.00 98.00 113 VAL A CA 1
ATOM 887 C C . VAL A 1 113 ? -1.376 -14.000 -0.816 1.00 98.00 113 VAL A C 1
ATOM 889 O O . VAL A 1 113 ? -2.553 -13.956 -0.454 1.00 98.00 113 VAL A O 1
ATOM 892 N N . PRO A 1 114 ? -0.457 -14.711 -0.140 1.00 97.94 114 PRO A N 1
ATOM 893 C CA . PRO A 1 114 ? -0.773 -15.512 1.032 1.00 97.94 114 PRO A CA 1
ATOM 894 C C . PRO A 1 114 ? -0.876 -14.610 2.264 1.00 97.94 114 PRO A C 1
ATOM 896 O O . PRO A 1 114 ? 0.105 -14.378 2.969 1.00 97.94 114 PRO A O 1
ATOM 899 N N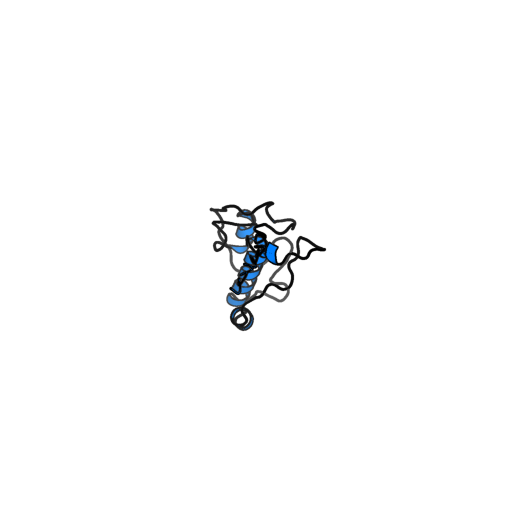 . LEU A 1 115 ? -2.070 -14.080 2.516 1.00 98.31 115 LEU A N 1
ATOM 900 C CA . LEU A 1 115 ? -2.350 -13.376 3.762 1.00 98.31 115 LEU A CA 1
ATOM 901 C C . LEU A 1 115 ? -2.445 -14.380 4.915 1.00 98.31 115 LEU A C 1
ATOM 903 O O . LEU A 1 115 ? -2.986 -15.476 4.765 1.00 98.31 115 LEU A O 1
ATOM 907 N N . CYS A 1 116 ? -1.916 -14.002 6.076 1.00 98.56 116 CYS A N 1
ATOM 908 C CA . CYS A 1 116 ? -2.069 -14.793 7.291 1.00 98.56 116 CYS A CA 1
ATOM 909 C C . CYS A 1 116 ? -3.555 -14.909 7.645 1.00 98.56 116 CYS A C 1
ATOM 911 O O . CYS A 1 116 ? -4.253 -13.898 7.663 1.00 98.56 116 CYS A O 1
ATOM 913 N N . GLN A 1 117 ? -4.021 -16.109 7.999 1.00 98.62 117 GLN A N 1
ATOM 914 C CA . GLN A 1 117 ? -5.430 -16.323 8.339 1.00 98.62 117 GLN A CA 1
ATOM 915 C C . GLN A 1 117 ? -5.893 -15.402 9.476 1.00 98.62 117 GLN A C 1
ATOM 917 O O . GLN A 1 117 ? -6.910 -14.743 9.338 1.00 98.62 117 GLN A O 1
ATOM 922 N N . SER A 1 118 ? -5.094 -15.263 10.538 1.00 98.62 118 SER A N 1
ATOM 923 C CA . SER A 1 118 ? -5.424 -14.382 11.665 1.00 98.62 118 SER A CA 1
ATOM 924 C C . SER A 1 118 ? -5.621 -12.922 11.248 1.00 98.62 118 SER A C 1
ATOM 926 O O . SER A 1 118 ? -6.474 -12.241 11.791 1.00 98.62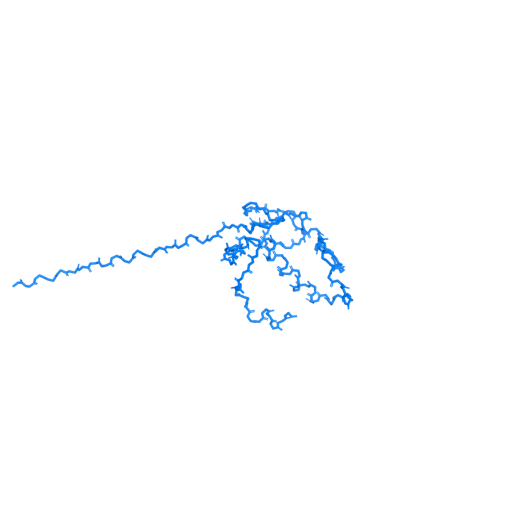 118 SER A O 1
ATOM 928 N N . PHE A 1 119 ? -4.869 -12.437 10.253 1.00 98.56 119 PHE A N 1
ATOM 929 C CA . PHE A 1 119 ? -5.064 -11.088 9.723 1.00 98.56 119 PHE A CA 1
ATOM 930 C C . PHE A 1 119 ? -6.416 -10.954 9.017 1.00 98.56 119 PHE A C 1
ATOM 932 O O . PHE A 1 119 ? -7.053 -9.916 9.133 1.00 98.56 119 PHE A O 1
ATOM 939 N N . CYS A 1 120 ? -6.828 -11.983 8.272 1.00 98.31 120 CYS A N 1
ATOM 940 C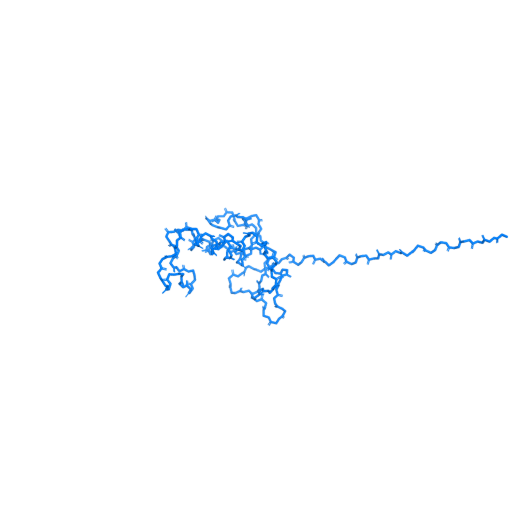 CA . CYS A 1 120 ? -8.128 -12.013 7.609 1.00 98.31 120 CYS A CA 1
ATOM 941 C C . CYS A 1 120 ? -9.284 -12.180 8.599 1.00 98.31 120 CYS A C 1
ATOM 943 O O . CYS A 1 120 ? -10.344 -11.630 8.351 1.00 98.31 120 CYS A O 1
ATOM 945 N N . ASP A 1 121 ? -9.082 -12.926 9.685 1.00 98.56 121 ASP A N 1
ATOM 946 C CA . ASP A 1 121 ? -10.090 -13.121 10.731 1.00 98.56 121 ASP A CA 1
ATOM 947 C C . ASP A 1 121 ? -10.285 -11.841 11.573 1.00 98.56 121 ASP A C 1
ATOM 949 O O . ASP A 1 121 ? -11.401 -11.556 12.006 1.00 98.56 121 ASP A O 1
ATOM 953 N N . ASP A 1 122 ? -9.215 -11.064 11.790 1.00 98.38 122 ASP A N 1
ATOM 954 C CA . ASP A 1 122 ? -9.262 -9.794 12.531 1.00 98.38 122 ASP A CA 1
ATOM 955 C C . ASP A 1 122 ? -9.790 -8.608 11.693 1.00 98.38 122 ASP A C 1
ATOM 957 O O . ASP A 1 122 ? -10.192 -7.593 12.273 1.00 98.38 122 ASP A O 1
ATOM 961 N N . TRP A 1 123 ? -9.734 -8.699 10.356 1.00 97.56 123 TRP A N 1
ATOM 962 C CA . TRP A 1 123 ? -10.213 -7.665 9.427 1.00 97.56 123 TRP A CA 1
ATOM 963 C C . TRP A 1 123 ? -11.729 -7.755 9.216 1.00 97.56 123 TRP A C 1
ATOM 965 O O . TRP A 1 123 ? -12.410 -6.731 9.477 1.00 97.56 123 TRP A O 1
#

Sequence (123 aa):
MLRFAITLFAVITSSTCQQYGCLQGDTHKAKPSPEPNMPECTLYSESSCCYANFTEQLAHSPVIKVSNSYWNRCGQLSKSCEDFTKKIECFYRCSPHAAHWINPRYTAAIQSVPLCQSFCDDW

InterPro domains:
  IPR004269 Folate receptor [PTHR10517] (4-123)
  IPR018143 Folate receptor-like [PF03024] (22-123)